Protein AF-M5C8V3-F1 (afdb_monomer)

Structure (mmCIF, N/CA/C/O backbone):
data_AF-M5C8V3-F1
#
_entry.id   AF-M5C8V3-F1
#
loop_
_atom_site.group_PDB
_atom_site.id
_atom_site.type_symbol
_atom_site.label_atom_id
_atom_site.label_alt_id
_atom_site.label_comp_id
_atom_site.label_asym_id
_atom_site.label_entity_id
_atom_site.label_seq_id
_atom_site.pdbx_PDB_ins_code
_atom_site.Cartn_x
_atom_site.Cartn_y
_atom_site.Cartn_z
_atom_site.occupancy
_atom_site.B_iso_or_equiv
_atom_site.auth_seq_id
_atom_site.auth_comp_id
_atom_site.auth_asym_id
_atom_site.auth_atom_id
_atom_site.pdbx_PDB_model_num
ATOM 1 N N . MET A 1 1 ? -20.498 -0.559 19.244 1.00 64.56 1 MET A N 1
ATOM 2 C CA . MET A 1 1 ? -19.052 -0.342 19.045 1.00 64.56 1 MET A CA 1
ATOM 3 C C . MET A 1 1 ? -18.558 -1.331 18.000 1.00 64.56 1 MET A C 1
ATOM 5 O O . MET A 1 1 ? -18.903 -2.510 18.091 1.00 64.56 1 MET A O 1
ATOM 9 N N . ILE A 1 2 ? -17.857 -0.837 16.982 1.00 79.69 2 ILE A N 1
ATOM 10 C CA . ILE A 1 2 ? -17.143 -1.652 15.993 1.00 79.69 2 ILE A CA 1
ATOM 11 C C . ILE A 1 2 ? -15.688 -1.698 16.461 1.00 79.69 2 ILE A C 1
ATOM 13 O O . ILE A 1 2 ? -15.155 -0.675 16.890 1.00 79.69 2 ILE A O 1
ATOM 17 N N . THR A 1 3 ? -15.079 -2.879 16.440 1.00 90.56 3 THR A N 1
ATOM 18 C CA . THR A 1 3 ? -13.662 -3.055 16.771 1.00 90.56 3 THR A CA 1
ATOM 19 C C . THR A 1 3 ? -12.935 -3.370 15.478 1.00 90.56 3 THR A C 1
ATOM 21 O O . THR A 1 3 ? -13.170 -4.424 14.887 1.00 90.56 3 THR A O 1
ATOM 24 N N . VAL A 1 4 ? -12.087 -2.437 15.052 1.00 93.94 4 VAL A N 1
ATOM 25 C CA . VAL A 1 4 ? -11.296 -2.549 13.827 1.00 93.94 4 VAL A CA 1
ATOM 26 C C . VAL A 1 4 ? -9.860 -2.908 14.181 1.00 93.94 4 VAL A C 1
ATOM 28 O O . VAL A 1 4 ? -9.302 -2.364 15.134 1.00 93.94 4 VAL A O 1
ATOM 31 N N . VAL A 1 5 ? -9.267 -3.820 13.415 1.00 96.62 5 VAL A N 1
ATOM 32 C CA . VAL A 1 5 ? -7.841 -4.160 13.493 1.00 96.62 5 VAL A CA 1
ATOM 33 C C . VAL A 1 5 ? -7.197 -3.903 12.138 1.00 96.62 5 VAL A C 1
ATOM 35 O O . VAL A 1 5 ? -7.765 -4.253 11.105 1.00 96.62 5 VAL A O 1
ATOM 38 N N . PHE A 1 6 ? -6.001 -3.320 12.154 1.00 97.44 6 PHE A N 1
ATOM 39 C CA . PHE A 1 6 ? -5.163 -3.133 10.974 1.00 97.44 6 PHE A CA 1
ATOM 40 C C . PHE A 1 6 ? -3.987 -4.100 11.022 1.00 97.44 6 PHE A C 1
ATOM 42 O O . PHE A 1 6 ? -3.346 -4.248 12.063 1.00 97.44 6 PHE A O 1
ATOM 49 N N . THR A 1 7 ? -3.682 -4.735 9.896 1.00 97.06 7 THR A N 1
ATOM 50 C CA . THR A 1 7 ? -2.498 -5.589 9.757 1.00 97.06 7 THR A CA 1
ATOM 51 C C . THR A 1 7 ? -1.756 -5.229 8.482 1.00 97.06 7 THR A C 1
ATOM 53 O O . THR A 1 7 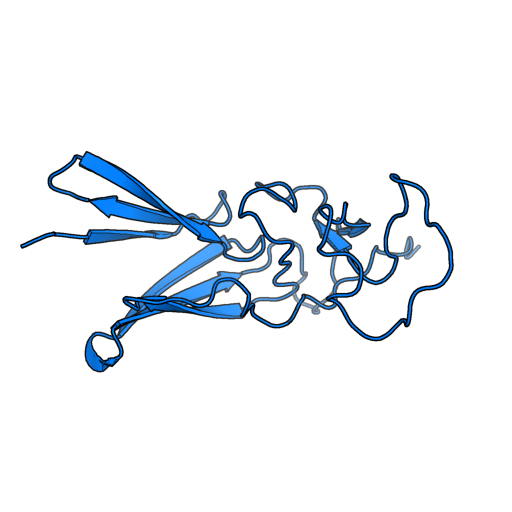? -2.344 -5.286 7.403 1.00 97.06 7 THR A O 1
ATOM 56 N N . GLY A 1 8 ? -0.477 -4.884 8.603 1.00 94.75 8 GLY A N 1
ATOM 57 C CA . GLY A 1 8 ? 0.418 -4.722 7.462 1.00 94.75 8 GLY A CA 1
ATOM 58 C C . GLY A 1 8 ? 0.987 -6.065 7.020 1.00 94.75 8 GLY A C 1
ATOM 59 O O . GLY A 1 8 ? 1.123 -6.984 7.831 1.00 94.75 8 GLY A O 1
ATOM 60 N N . THR A 1 9 ? 1.316 -6.182 5.739 1.00 89.25 9 THR A N 1
ATOM 61 C CA . THR A 1 9 ? 1.999 -7.360 5.201 1.00 89.25 9 THR A CA 1
ATOM 62 C C . THR A 1 9 ? 3.383 -6.990 4.697 1.00 89.25 9 THR A C 1
ATOM 64 O O . THR A 1 9 ? 3.520 -6.014 3.964 1.00 89.25 9 THR A O 1
ATOM 67 N N . HIS A 1 10 ? 4.379 -7.822 4.997 1.00 86.62 10 HIS A N 1
ATOM 68 C CA . HIS A 1 10 ? 5.711 -7.658 4.415 1.00 86.62 10 HIS A CA 1
ATOM 69 C C . HIS A 1 10 ? 5.737 -8.028 2.926 1.00 86.62 10 HIS A C 1
ATOM 71 O O . HIS A 1 10 ? 6.391 -7.354 2.160 1.00 86.62 10 HIS A O 1
ATOM 77 N N . LYS A 1 11 ? 4.997 -9.061 2.496 1.00 85.94 11 LYS A N 1
ATOM 78 C CA . LYS A 1 11 ? 5.076 -9.561 1.108 1.00 85.94 11 LYS A CA 1
ATOM 79 C C . LYS A 1 11 ? 3.919 -9.185 0.192 1.00 85.94 11 LYS A C 1
ATOM 81 O O . LYS A 1 11 ? 4.087 -9.205 -1.013 1.00 85.94 11 LYS A O 1
ATOM 86 N N . ALA A 1 12 ? 2.734 -8.949 0.747 1.00 90.25 12 ALA A N 1
ATOM 87 C CA . ALA A 1 12 ? 1.529 -8.772 -0.062 1.00 90.25 12 ALA A CA 1
ATOM 88 C C . ALA A 1 12 ? 1.253 -7.302 -0.415 1.00 90.25 12 ALA A C 1
ATOM 90 O O . ALA A 1 12 ? 0.178 -7.012 -0.913 1.00 90.25 12 ALA A O 1
ATOM 91 N N . GLU A 1 13 ? 2.190 -6.387 -0.124 1.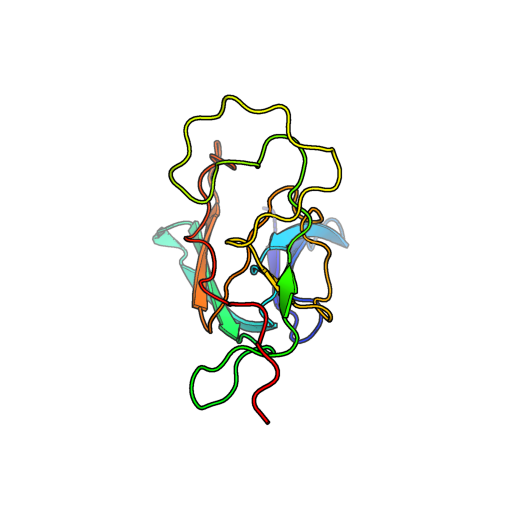00 94.81 13 GLU A N 1
ATOM 92 C CA . GLU A 1 13 ? 2.119 -4.972 -0.534 1.00 94.81 13 GLU A CA 1
ATOM 93 C C . GLU A 1 13 ? 0.767 -4.301 -0.221 1.00 94.81 13 GLU A C 1
ATOM 95 O O . GLU A 1 13 ? 0.171 -3.591 -1.034 1.00 94.81 13 GLU A O 1
ATOM 100 N N . GLN A 1 14 ? 0.228 -4.589 0.966 1.00 96.62 14 GLN A N 1
ATOM 101 C CA . GLN A 1 14 ? -1.089 -4.113 1.368 1.00 96.62 14 GLN A CA 1
ATOM 102 C C . GLN A 1 14 ? -1.225 -3.987 2.887 1.00 96.62 14 GLN A C 1
ATOM 104 O O . GLN A 1 14 ? -0.512 -4.617 3.680 1.00 96.62 14 GLN A O 1
ATOM 109 N N . ILE A 1 15 ? -2.233 -3.223 3.303 1.00 97.88 15 ILE A N 1
ATOM 110 C CA . ILE A 1 15 ? -2.760 -3.246 4.671 1.00 97.88 15 ILE A CA 1
ATOM 111 C C . ILE A 1 15 ? -4.155 -3.854 4.629 1.00 97.88 15 ILE A C 1
ATOM 113 O O . ILE A 1 15 ? -4.992 -3.448 3.828 1.00 97.88 15 ILE A O 1
ATOM 117 N N . LYS A 1 16 ? -4.432 -4.802 5.523 1.00 97.06 16 LYS A N 1
ATOM 118 C CA . LYS A 1 16 ? -5.773 -5.371 5.699 1.00 97.06 16 LYS A CA 1
ATOM 119 C C . LYS A 1 16 ? -6.479 -4.736 6.884 1.00 97.06 16 LYS A C 1
ATOM 121 O O . LYS A 1 16 ? -5.879 -4.541 7.944 1.00 97.06 16 LYS A O 1
ATOM 126 N N . VAL A 1 17 ? -7.760 -4.445 6.690 1.00 96.62 17 VAL A N 1
ATOM 127 C CA . VAL A 1 17 ? -8.659 -3.873 7.692 1.00 96.62 17 VAL A CA 1
ATOM 128 C C . VAL A 1 17 ? -9.695 -4.921 8.057 1.00 96.62 17 VAL A C 1
ATOM 130 O O . VAL A 1 17 ? -10.411 -5.424 7.193 1.00 96.62 17 VAL A O 1
ATOM 133 N N . TRP A 1 18 ? -9.795 -5.240 9.340 1.00 97.12 18 TRP A N 1
ATOM 134 C CA . TRP A 1 18 ? -10.632 -6.327 9.834 1.00 97.12 18 TRP A CA 1
ATOM 135 C C . TRP A 1 18 ? -11.722 -5.803 10.755 1.00 97.12 18 TRP A C 1
ATOM 137 O O . 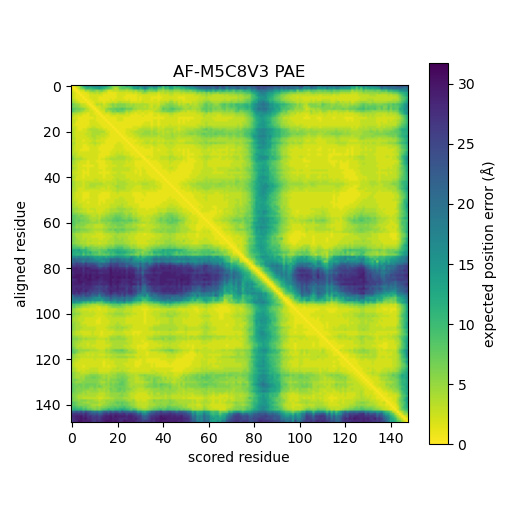TRP A 1 18 ? -11.427 -5.067 11.696 1.00 97.12 18 TRP A O 1
ATOM 147 N N . ASP A 1 19 ? -12.958 -6.255 10.549 1.00 95.75 19 ASP A N 1
ATOM 148 C CA . ASP A 1 19 ? -13.989 -6.182 11.584 1.00 95.75 19 ASP A CA 1
ATOM 149 C C . ASP A 1 19 ? -13.909 -7.454 12.434 1.00 95.75 19 ASP A C 1
ATOM 151 O O . ASP A 1 19 ? -14.207 -8.564 11.980 1.00 95.75 19 ASP A O 1
ATOM 155 N N . VAL A 1 20 ? -13.508 -7.289 13.696 1.00 94.50 20 VAL A N 1
ATOM 156 C CA . VAL A 1 20 ? -13.315 -8.401 14.638 1.00 94.50 20 VAL A CA 1
ATOM 157 C C . VAL A 1 20 ? -14.625 -9.136 14.932 1.00 94.50 20 VAL A C 1
ATOM 159 O O . VAL A 1 20 ? -14.627 -10.350 15.140 1.00 94.50 20 VAL A O 1
ATOM 162 N N . ARG A 1 21 ? -15.756 -8.423 14.947 1.00 93.56 21 ARG A N 1
ATOM 163 C CA . ARG A 1 21 ? -17.069 -9.010 15.239 1.00 93.56 21 ARG A CA 1
ATOM 164 C C . ARG A 1 21 ? -17.590 -9.787 14.041 1.00 93.56 21 ARG A C 1
ATOM 166 O O . ARG A 1 21 ? -18.108 -10.886 14.226 1.00 93.56 21 ARG A O 1
ATOM 173 N N . ALA A 1 22 ? -17.423 -9.236 12.840 1.00 93.88 22 ALA A N 1
ATOM 174 C CA . ALA A 1 22 ? -17.790 -9.912 11.598 1.00 93.88 22 ALA A CA 1
ATOM 175 C C . ALA A 1 22 ? -16.812 -11.038 11.222 1.00 93.88 22 ALA A C 1
ATOM 177 O O . ALA A 1 22 ? -17.169 -11.917 10.443 1.00 93.88 22 ALA A O 1
ATOM 178 N N . ARG A 1 23 ? -15.597 -11.034 11.794 1.00 94.38 23 ARG A N 1
ATOM 179 C CA . ARG A 1 23 ? -14.497 -11.962 11.473 1.00 94.38 23 ARG A CA 1
ATOM 180 C C . ARG A 1 23 ? -14.142 -11.939 9.986 1.00 94.38 23 ARG A C 1
ATOM 182 O O . ARG A 1 23 ? -13.854 -12.975 9.392 1.00 94.38 23 ARG A O 1
ATOM 189 N N . ALA A 1 24 ? -14.182 -10.750 9.396 1.00 95.81 24 ALA A N 1
ATOM 190 C CA . ALA A 1 24 ? -14.004 -10.553 7.967 1.00 95.81 24 ALA A CA 1
ATOM 191 C C . ALA A 1 24 ? -13.010 -9.422 7.693 1.00 95.81 24 ALA A C 1
ATOM 193 O O . ALA A 1 24 ? -12.964 -8.430 8.428 1.00 95.81 24 ALA A O 1
ATOM 194 N N . CYS A 1 25 ? -12.231 -9.584 6.621 1.00 95.69 25 CYS A N 1
ATOM 195 C CA . CYS A 1 25 ? -11.500 -8.479 6.015 1.00 95.69 25 CYS A CA 1
ATOM 196 C C . CYS A 1 25 ? -12.530 -7.597 5.311 1.00 95.69 25 CYS A C 1
ATOM 198 O O . CYS A 1 25 ? -13.263 -8.084 4.450 1.00 95.69 25 CYS A O 1
ATOM 200 N N . VAL A 1 26 ? -12.626 -6.338 5.723 1.00 95.12 26 VAL A N 1
ATOM 201 C CA . VAL A 1 26 ? -13.605 -5.385 5.189 1.00 95.12 26 VAL A CA 1
ATOM 202 C C . VAL A 1 26 ? -12.992 -4.466 4.141 1.00 95.12 26 VAL A C 1
ATOM 204 O O . VAL A 1 26 ? -13.695 -4.068 3.220 1.00 95.12 26 VAL A O 1
ATOM 207 N N . TYR A 1 27 ? -11.691 -4.172 4.250 1.00 94.00 27 TYR A N 1
ATOM 208 C CA . TYR A 1 27 ? -10.959 -3.366 3.276 1.00 94.00 27 TYR A CA 1
ATOM 209 C C . TYR A 1 27 ? -9.517 -3.836 3.120 1.00 94.00 27 TYR A C 1
ATOM 211 O O . TYR A 1 27 ? -8.899 -4.341 4.062 1.00 94.00 27 TYR A O 1
ATOM 219 N N . GLU A 1 28 ? -8.970 -3.568 1.942 1.00 95.44 28 GLU A N 1
ATOM 220 C CA . GLU A 1 28 ? -7.546 -3.645 1.645 1.00 95.44 28 GLU A CA 1
ATOM 221 C C . GLU A 1 28 ? -7.083 -2.251 1.213 1.00 95.44 28 GLU A C 1
ATOM 223 O O . GLU A 1 28 ? -7.743 -1.605 0.400 1.00 95.44 28 GLU A O 1
ATOM 228 N N . LEU A 1 29 ? -5.993 -1.760 1.801 1.00 95.31 29 LEU A N 1
ATOM 229 C CA . LEU A 1 29 ? -5.451 -0.432 1.523 1.00 95.31 29 LEU A CA 1
ATOM 230 C C . LEU A 1 29 ? -4.149 -0.567 0.734 1.00 95.31 29 LEU A C 1
ATOM 232 O O . LEU A 1 29 ? -3.269 -1.339 1.129 1.00 95.31 29 LEU A O 1
ATOM 236 N N . ALA A 1 30 ? -4.048 0.206 -0.347 1.00 95.00 30 ALA A N 1
ATOM 237 C CA . ALA A 1 30 ? -2.905 0.220 -1.249 1.00 95.00 30 ALA A CA 1
ATOM 238 C C . ALA A 1 30 ? -1.688 0.884 -0.604 1.00 95.00 30 ALA A C 1
ATOM 240 O O . ALA A 1 30 ? -1.797 1.999 -0.097 1.00 95.00 30 ALA A O 1
ATOM 241 N N . THR A 1 31 ? -0.523 0.252 -0.712 1.00 96.12 31 THR A N 1
ATOM 242 C CA . THR A 1 31 ? 0.770 0.826 -0.299 1.00 96.12 31 THR A CA 1
ATOM 243 C C . THR A 1 31 ? 1.629 1.222 -1.495 1.00 96.12 31 THR A C 1
ATOM 245 O O . THR A 1 31 ? 2.815 1.488 -1.331 1.00 96.12 31 THR A O 1
ATOM 248 N N . GLY A 1 32 ? 1.033 1.234 -2.692 1.00 92.88 32 GLY A N 1
ATOM 249 C CA . GLY A 1 32 ? 1.705 1.497 -3.958 1.00 92.88 32 GLY A CA 1
ATOM 250 C C . GLY A 1 32 ? 2.912 0.594 -4.144 1.00 92.88 32 GLY A C 1
ATOM 251 O O . GLY A 1 32 ? 4.015 1.104 -4.111 1.00 92.88 32 GLY A O 1
ATOM 252 N N . ASN A 1 33 ? 2.686 -0.723 -4.205 1.00 94.31 33 ASN A N 1
ATOM 253 C CA . ASN A 1 33 ? 3.679 -1.804 -4.336 1.00 94.31 33 ASN A CA 1
ATOM 254 C C . ASN A 1 33 ? 4.776 -1.914 -3.252 1.00 94.31 33 ASN A C 1
ATOM 256 O O . ASN A 1 33 ? 5.630 -2.791 -3.336 1.00 94.31 33 ASN A O 1
ATOM 260 N N . ASN A 1 34 ? 4.719 -1.121 -2.177 1.00 96.00 34 ASN A N 1
ATOM 261 C CA . ASN A 1 34 ? 5.668 -1.265 -1.073 1.00 96.00 34 ASN A CA 1
ATOM 262 C C . ASN A 1 34 ? 5.227 -2.287 -0.018 1.00 96.00 34 ASN A C 1
ATOM 264 O O . ASN A 1 34 ? 4.053 -2.384 0.353 1.00 96.00 34 ASN A O 1
ATOM 268 N N . SER A 1 35 ? 6.207 -2.945 0.595 1.00 96.31 35 SER A N 1
ATOM 269 C CA . SER A 1 35 ? 6.028 -3.740 1.813 1.00 96.31 35 SER A CA 1
ATOM 270 C C . SER A 1 35 ? 5.680 -2.855 3.020 1.00 96.31 35 SER A C 1
ATOM 272 O O . SER A 1 35 ? 6.134 -1.715 3.125 1.00 96.31 35 SER A O 1
ATOM 274 N N . VAL A 1 36 ? 4.884 -3.359 3.971 1.00 97.62 36 VAL A N 1
ATOM 275 C CA . VAL A 1 36 ? 4.552 -2.620 5.205 1.00 97.62 36 VAL A CA 1
ATOM 276 C C . VAL A 1 36 ? 5.480 -3.040 6.336 1.00 97.62 36 VAL A C 1
ATOM 278 O O . VAL A 1 36 ? 5.467 -4.196 6.753 1.00 97.62 36 VAL A O 1
ATOM 281 N N . GLN A 1 37 ? 6.219 -2.079 6.886 1.00 96.75 37 GLN A N 1
ATOM 282 C CA . GLN A 1 37 ? 7.193 -2.311 7.954 1.00 96.75 37 GLN A CA 1
ATOM 283 C C . GLN A 1 37 ? 6.634 -1.980 9.340 1.00 96.75 37 GL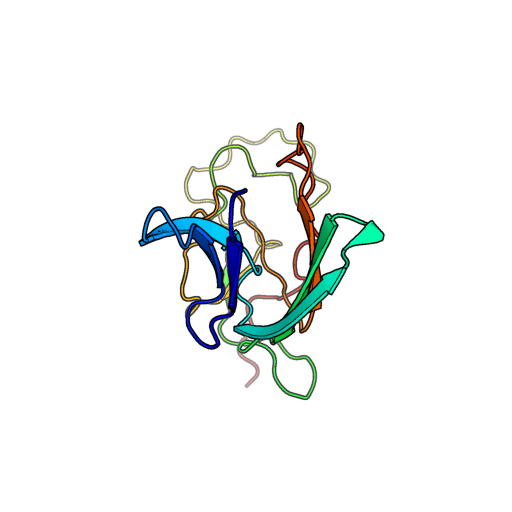N A C 1
ATOM 285 O O . GLN A 1 37 ? 6.927 -2.663 10.320 1.00 96.75 37 GLN A O 1
ATOM 290 N N . SER A 1 38 ? 5.812 -0.933 9.444 1.00 97.19 38 SER A N 1
ATOM 291 C CA . SER A 1 38 ? 5.204 -0.524 10.713 1.00 97.19 38 SER A CA 1
ATOM 292 C C . SER A 1 38 ? 3.925 0.277 10.501 1.00 97.19 38 SER A C 1
ATOM 294 O O . SER A 1 38 ? 3.734 0.897 9.455 1.00 97.19 38 SER A O 1
ATOM 296 N N . LEU A 1 39 ? 3.060 0.276 11.516 1.00 98.12 39 LEU A N 1
ATOM 297 C CA . LEU A 1 39 ? 1.780 0.973 11.539 1.00 98.12 39 LEU A CA 1
ATOM 298 C C . LEU A 1 39 ? 1.643 1.798 12.821 1.00 98.12 39 LEU A C 1
ATOM 300 O O . LEU A 1 39 ? 1.941 1.311 13.912 1.00 98.12 39 LEU A O 1
ATOM 304 N N . ALA A 1 40 ? 1.128 3.020 12.700 1.00 98.00 40 ALA A N 1
ATOM 305 C CA . ALA A 1 40 ? 0.826 3.888 13.834 1.00 98.00 40 ALA A CA 1
ATOM 306 C C . ALA A 1 40 ? -0.547 4.548 13.668 1.00 98.00 40 ALA A C 1
ATOM 308 O O . ALA A 1 40 ? -0.841 5.147 12.633 1.00 98.00 40 ALA A O 1
ATOM 309 N N . TRP A 1 41 ? -1.388 4.441 14.698 1.00 97.50 41 TRP A N 1
ATOM 310 C CA . TRP A 1 41 ? -2.703 5.079 14.729 1.00 97.50 41 TRP A CA 1
ATOM 311 C C . TRP A 1 41 ? -2.633 6.461 15.378 1.00 97.50 41 TRP A C 1
ATOM 313 O O . TRP A 1 41 ? -2.192 6.601 16.518 1.00 97.50 41 TRP A O 1
ATOM 323 N N . ASP A 1 42 ? -3.128 7.464 14.665 1.00 97.25 42 ASP A N 1
ATOM 324 C CA . ASP A 1 42 ? -3.304 8.834 15.130 1.00 97.25 42 ASP A CA 1
ATOM 325 C C . ASP A 1 42 ? -4.791 9.076 15.417 1.00 97.25 42 ASP A C 1
ATOM 327 O O . ASP A 1 42 ? -5.584 9.392 14.525 1.00 97.25 42 ASP A O 1
ATOM 331 N N . ALA A 1 43 ? -5.178 8.876 16.680 1.00 94.50 43 ALA A N 1
ATOM 332 C CA . ALA A 1 43 ? -6.572 8.969 17.107 1.00 94.50 43 ALA A CA 1
ATOM 333 C C . ALA A 1 43 ? -7.186 10.374 16.939 1.00 94.50 43 ALA A C 1
ATOM 335 O O . ALA A 1 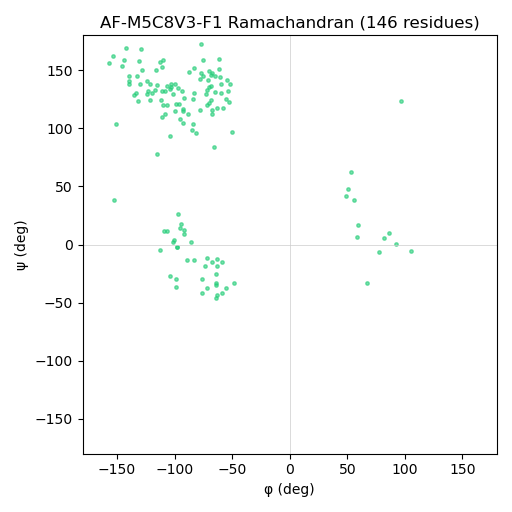43 ? -8.310 10.440 16.440 1.00 94.50 43 ALA A O 1
ATOM 336 N N . PRO A 1 44 ? -6.501 11.486 17.290 1.00 95.69 44 PRO A N 1
ATOM 337 C CA . PRO A 1 44 ? -7.028 12.835 17.071 1.00 95.69 44 PRO A CA 1
ATOM 338 C C . PRO A 1 44 ? -7.422 13.142 15.624 1.00 95.69 44 PRO A C 1
ATOM 340 O O . PRO A 1 44 ? -8.427 13.814 15.406 1.00 95.69 44 PRO A O 1
ATOM 343 N N . ASN A 1 45 ? -6.659 12.649 14.643 1.00 94.75 45 ASN A N 1
ATOM 344 C CA . ASN A 1 45 ? -6.913 12.925 13.225 1.00 94.75 45 ASN A CA 1
ATOM 345 C C . ASN A 1 45 ? -7.618 11.778 12.492 1.00 94.75 45 ASN A C 1
ATOM 347 O O . ASN A 1 45 ? -7.829 11.874 11.282 1.00 94.75 45 ASN A O 1
ATOM 351 N N . ASN A 1 46 ? -7.967 10.697 13.197 1.00 94.44 46 ASN A N 1
ATOM 352 C CA . ASN A 1 46 ? -8.562 9.492 12.619 1.00 94.44 46 ASN A CA 1
ATOM 353 C C . ASN A 1 46 ? -7.753 8.974 11.413 1.00 94.44 46 ASN A C 1
ATOM 355 O O . ASN A 1 46 ? -8.291 8.736 10.327 1.00 94.44 46 ASN A O 1
ATOM 359 N N . CYS A 1 47 ? -6.433 8.887 11.593 1.00 96.25 47 CYS A N 1
ATOM 360 C CA . CYS A 1 47 ? -5.487 8.556 10.535 1.00 96.25 47 CYS A CA 1
ATOM 361 C C . CYS A 1 47 ? -4.629 7.347 10.908 1.00 96.25 47 CYS A C 1
ATOM 363 O O . CYS A 1 47 ? -4.151 7.225 12.035 1.00 96.25 47 CYS A O 1
ATOM 365 N N . LEU A 1 48 ? -4.371 6.487 9.927 1.00 97.69 48 LEU A N 1
ATOM 366 C CA . LEU A 1 48 ? -3.358 5.442 10.017 1.00 97.69 48 LEU A CA 1
ATOM 367 C C . LEU A 1 48 ? -2.120 5.896 9.246 1.00 97.69 48 LEU A C 1
ATOM 369 O O . LEU A 1 48 ? -2.226 6.278 8.084 1.00 97.69 48 LEU A O 1
ATOM 373 N N . TYR A 1 49 ? -0.954 5.825 9.874 1.00 97.88 49 TYR A N 1
ATOM 374 C CA . TYR A 1 49 ? 0.329 5.992 9.205 1.00 97.88 49 TYR A CA 1
ATOM 375 C C . TYR A 1 49 ? 0.973 4.628 9.000 1.00 97.88 49 TYR A C 1
ATOM 377 O O . TYR A 1 49 ? 0.993 3.808 9.920 1.00 97.88 49 TYR A O 1
ATOM 385 N N . ALA A 1 50 ? 1.517 4.403 7.811 1.00 98.12 50 ALA A N 1
ATOM 386 C CA . ALA A 1 50 ? 2.282 3.214 7.480 1.00 98.12 50 ALA A CA 1
ATOM 387 C C . ALA A 1 50 ? 3.685 3.606 7.038 1.00 98.12 50 ALA A C 1
ATOM 389 O O . ALA A 1 50 ? 3.829 4.391 6.105 1.00 98.12 50 ALA A O 1
ATOM 390 N N . ALA A 1 51 ? 4.701 3.050 7.692 1.00 97.69 51 ALA A N 1
ATOM 391 C CA . ALA A 1 51 ? 6.061 3.064 7.173 1.00 97.69 51 ALA A CA 1
ATOM 392 C C . ALA A 1 51 ? 6.204 1.896 6.196 1.00 97.69 51 ALA A C 1
ATOM 394 O O . ALA A 1 51 ? 5.895 0.753 6.555 1.00 97.69 51 ALA A O 1
ATOM 395 N N . THR A 1 52 ? 6.634 2.192 4.976 1.00 97.38 52 THR A N 1
ATOM 396 C CA . THR A 1 52 ? 6.691 1.227 3.879 1.00 97.38 52 THR A CA 1
ATOM 397 C C . THR A 1 52 ? 8.068 1.212 3.231 1.00 97.38 52 THR A C 1
ATOM 399 O O . THR A 1 52 ? 8.764 2.230 3.247 1.00 97.38 52 THR A O 1
ATOM 402 N N . GLU A 1 53 ? 8.459 0.061 2.695 1.00 95.88 53 GLU A N 1
ATOM 403 C CA . GLU A 1 53 ? 9.756 -0.150 2.051 1.00 95.88 53 GLU A CA 1
ATOM 404 C C . GLU A 1 53 ? 9.567 -0.649 0.615 1.00 95.88 53 GLU A C 1
ATOM 406 O O . GLU A 1 53 ? 8.790 -1.581 0.375 1.00 95.88 53 GLU A O 1
ATOM 411 N N . CYS A 1 54 ? 10.283 -0.016 -0.315 1.00 94.88 54 CYS A N 1
ATOM 412 C CA . CYS A 1 54 ? 10.325 -0.389 -1.723 1.00 94.88 54 CYS A CA 1
ATOM 413 C C . CYS A 1 54 ? 11.365 -1.497 -1.910 1.00 94.88 54 CYS A C 1
ATOM 415 O O . CYS A 1 54 ? 12.567 -1.238 -1.917 1.00 94.88 54 CYS A O 1
ATOM 417 N N . GLU A 1 55 ? 10.910 -2.742 -2.080 1.00 93.19 55 GLU A N 1
ATOM 418 C CA . GLU A 1 55 ? 11.810 -3.882 -2.329 1.00 93.19 55 GLU A CA 1
ATOM 419 C C . GLU A 1 55 ? 12.512 -3.787 -3.697 1.00 93.19 55 GLU A C 1
ATOM 421 O O . GLU A 1 55 ? 13.511 -4.461 -3.937 1.00 93.19 55 GLU A O 1
ATOM 426 N N . HIS A 1 56 ? 12.012 -2.921 -4.582 1.00 92.19 56 HIS A N 1
ATOM 427 C CA . HIS A 1 56 ? 12.514 -2.693 -5.937 1.00 92.19 56 HIS A CA 1
ATOM 428 C C . HIS A 1 56 ? 13.487 -1.513 -6.032 1.00 92.19 56 HIS A C 1
ATOM 430 O O . HIS A 1 56 ? 13.804 -1.054 -7.130 1.00 92.19 56 HIS A O 1
ATOM 436 N N . MET A 1 57 ? 13.989 -1.032 -4.893 1.00 92.62 57 MET A N 1
ATOM 437 C CA . MET A 1 57 ? 15.005 0.008 -4.812 1.00 92.62 57 MET A CA 1
ATOM 438 C C . MET A 1 57 ? 16.209 -0.498 -4.014 1.00 92.62 57 MET A C 1
ATOM 440 O O . MET A 1 57 ? 16.072 -1.038 -2.917 1.00 92.62 57 MET A O 1
ATOM 444 N N . ASP A 1 58 ? 17.409 -0.349 -4.571 1.00 89.81 58 ASP A N 1
ATOM 445 C CA . ASP A 1 58 ? 18.630 -0.721 -3.868 1.00 89.81 58 ASP A CA 1
ATOM 446 C C . ASP A 1 58 ? 19.021 0.322 -2.800 1.00 89.81 58 ASP A C 1
ATOM 448 O O . ASP A 1 58 ? 18.473 1.419 -2.692 1.00 89.81 58 ASP A O 1
ATOM 452 N N . ARG A 1 59 ? 20.040 0.000 -1.998 1.00 88.44 59 ARG A N 1
ATOM 453 C CA . ARG A 1 59 ? 20.560 0.900 -0.951 1.00 88.44 59 ARG A CA 1
ATOM 454 C C . ARG A 1 59 ? 21.168 2.214 -1.471 1.00 88.44 59 ARG A C 1
ATOM 456 O O . ARG A 1 59 ? 21.528 3.061 -0.657 1.00 88.44 59 ARG A O 1
ATOM 463 N N . LEU A 1 60 ? 21.408 2.328 -2.777 1.00 90.12 60 LEU A N 1
ATOM 464 C CA . LEU A 1 60 ? 21.938 3.520 -3.439 1.00 90.12 60 LEU A CA 1
ATOM 465 C C . LEU A 1 60 ? 20.817 4.368 -4.061 1.00 90.12 60 LEU A C 1
ATOM 467 O O . LEU A 1 60 ? 21.113 5.438 -4.586 1.00 90.12 60 LEU A O 1
ATOM 471 N N . GLY A 1 61 ? 19.560 3.922 -3.964 1.00 88.50 61 GLY A N 1
ATOM 472 C CA . GLY A 1 61 ? 18.397 4.589 -4.541 1.00 88.50 61 GLY A CA 1
ATOM 473 C C . GLY A 1 61 ? 18.122 4.207 -5.995 1.00 88.50 61 GLY A C 1
ATOM 474 O O . GLY A 1 61 ? 17.289 4.847 -6.627 1.00 88.50 61 GLY A O 1
ATOM 475 N N . ASN A 1 62 ? 18.803 3.195 -6.547 1.00 90.25 62 ASN A N 1
ATOM 476 C CA . ASN A 1 62 ? 18.541 2.751 -7.914 1.00 90.25 62 ASN A CA 1
ATOM 477 C C . ASN A 1 62 ? 17.352 1.790 -7.946 1.00 90.25 62 ASN A C 1
ATOM 479 O O . ASN A 1 62 ? 17.320 0.788 -7.219 1.00 90.25 62 ASN A O 1
ATOM 483 N N . HIS A 1 63 ? 16.406 2.061 -8.839 1.00 91.81 63 HIS A N 1
ATOM 484 C CA . HIS A 1 63 ? 15.296 1.162 -9.133 1.00 91.81 63 HIS A CA 1
ATOM 485 C C . HIS A 1 63 ? 15.750 -0.022 -9.980 1.00 91.81 63 HIS A C 1
ATOM 487 O O . HIS A 1 63 ? 16.619 0.101 -10.842 1.00 91.81 63 HIS A O 1
ATOM 493 N N . HIS A 1 64 ? 15.151 -1.182 -9.743 1.00 92.19 64 HIS A N 1
ATOM 494 C CA . HIS A 1 64 ? 15.431 -2.400 -10.495 1.00 92.19 64 HIS A CA 1
ATOM 495 C C . HIS A 1 64 ? 14.163 -3.231 -10.681 1.00 92.19 64 HIS A C 1
ATOM 497 O O . HIS A 1 64 ? 13.188 -3.077 -9.951 1.00 92.19 64 HIS A O 1
ATOM 503 N N . ASP A 1 65 ? 14.172 -4.113 -11.681 1.00 92.31 65 ASP A N 1
ATOM 504 C CA . ASP A 1 65 ? 13.035 -4.965 -12.052 1.00 92.31 65 ASP A CA 1
ATOM 505 C C . ASP A 1 65 ? 11.747 -4.203 -12.446 1.00 92.31 65 ASP A C 1
ATOM 507 O O . ASP A 1 65 ? 10.675 -4.807 -12.520 1.00 92.31 65 ASP A O 1
ATOM 511 N N . TYR A 1 66 ? 11.822 -2.905 -12.752 1.00 93.25 66 TYR A N 1
ATOM 512 C CA . TYR A 1 66 ? 10.700 -2.144 -13.311 1.00 93.25 66 TYR A CA 1
ATOM 513 C C . TYR A 1 66 ? 10.499 -2.436 -14.799 1.00 93.25 66 TYR A C 1
ATOM 515 O O . TYR A 1 66 ? 11.444 -2.687 -15.544 1.00 93.25 66 TYR A O 1
ATOM 523 N N . ARG A 1 67 ? 9.239 -2.379 -15.221 1.00 93.31 67 ARG A N 1
ATOM 524 C CA . ARG A 1 67 ? 8.777 -2.411 -16.613 1.00 93.31 67 ARG A CA 1
ATOM 525 C C . ARG A 1 67 ? 7.824 -1.242 -16.841 1.00 93.31 67 ARG A C 1
ATOM 527 O O . ARG A 1 67 ? 7.347 -0.657 -15.869 1.00 93.31 67 ARG A O 1
ATOM 534 N N . TYR A 1 68 ? 7.485 -0.950 -18.091 1.00 91.31 68 TYR A N 1
ATOM 535 C CA . TYR A 1 68 ? 6.419 0.007 -18.368 1.00 91.31 68 TYR A CA 1
ATOM 536 C C . TYR A 1 68 ? 5.094 -0.467 -17.754 1.00 91.31 68 TYR A C 1
ATOM 538 O O . TYR A 1 68 ? 4.777 -1.669 -17.732 1.00 91.31 68 TYR A O 1
ATOM 546 N N . ALA A 1 69 ? 4.363 0.477 -17.166 1.00 90.19 69 ALA A N 1
ATOM 547 C CA . ALA A 1 69 ? 3.096 0.220 -16.504 1.00 90.19 69 ALA A CA 1
ATOM 548 C C . ALA A 1 69 ? 1.975 0.065 -17.532 1.00 90.19 69 ALA A C 1
ATOM 550 O O . ALA A 1 69 ? 1.884 0.803 -18.511 1.00 90.19 69 ALA A O 1
ATOM 551 N N . LYS A 1 70 ? 1.052 -0.859 -17.266 1.00 90.12 70 LYS A N 1
ATOM 552 C CA . LYS A 1 70 ? -0.189 -0.959 -18.039 1.00 90.12 70 LYS A CA 1
ATOM 553 C C . LYS A 1 70 ? -1.212 0.002 -17.458 1.00 90.12 70 LYS A C 1
ATOM 555 O O . LYS A 1 70 ? -1.845 -0.312 -16.449 1.00 90.12 70 LYS A O 1
ATOM 560 N N . ILE A 1 71 ? -1.363 1.175 -18.073 1.00 85.56 71 ILE A N 1
ATOM 561 C CA . ILE A 1 71 ? -2.244 2.216 -17.536 1.00 85.56 71 ILE A CA 1
ATOM 562 C C . ILE A 1 71 ? -3.720 1.790 -17.636 1.00 85.56 71 ILE A C 1
ATOM 564 O O . ILE A 1 71 ? -4.209 1.525 -18.738 1.00 85.56 71 ILE A O 1
ATOM 568 N N . PRO A 1 72 ? -4.474 1.775 -16.518 1.00 82.62 72 PRO A N 1
ATOM 569 C CA . PRO A 1 72 ? -5.908 1.510 -16.544 1.00 82.62 72 PRO A CA 1
ATOM 570 C C . PRO A 1 72 ? -6.680 2.546 -17.375 1.00 82.62 72 PRO A C 1
ATOM 572 O O . PRO A 1 72 ? -6.390 3.746 -17.345 1.00 82.62 72 PRO A O 1
ATOM 575 N N . LYS A 1 73 ? -7.730 2.097 -18.077 1.00 79.12 73 LYS A N 1
ATOM 576 C CA . LYS A 1 73 ? -8.587 2.972 -18.896 1.00 79.12 73 LYS A CA 1
ATOM 577 C C . LYS A 1 73 ? -9.122 4.155 -18.074 1.00 79.12 73 LYS A C 1
ATOM 579 O O . LYS A 1 73 ? -9.639 3.969 -16.974 1.00 79.12 73 LYS A O 1
ATOM 584 N N . GLY A 1 74 ? -9.013 5.366 -18.622 1.00 77.31 74 GLY A N 1
ATOM 585 C CA . GLY A 1 74 ? -9.450 6.607 -17.966 1.00 77.31 74 GLY A CA 1
ATOM 586 C C . GLY A 1 74 ? -8.458 7.203 -16.960 1.00 77.31 74 GLY A C 1
ATOM 587 O O . GLY A 1 74 ? -8.801 8.175 -16.293 1.00 77.31 74 GLY A O 1
ATOM 588 N N . GLN A 1 75 ? -7.250 6.638 -16.836 1.00 77.94 75 GLN A N 1
ATOM 589 C CA . GLN A 1 75 ? -6.168 7.195 -16.006 1.00 77.94 75 GLN A CA 1
ATOM 590 C C . GLN A 1 75 ? -4.967 7.695 -16.820 1.00 77.94 75 GLN A C 1
ATOM 592 O O . GLN A 1 75 ? -4.064 8.302 -16.245 1.00 77.94 75 GLN A O 1
ATOM 597 N N . ARG A 1 76 ? -4.976 7.487 -18.146 1.00 65.38 76 ARG A N 1
ATOM 598 C CA . ARG A 1 76 ? -4.003 8.071 -19.083 1.00 65.38 76 ARG A CA 1
ATOM 599 C C . ARG A 1 76 ? -4.075 9.608 -18.988 1.00 65.38 76 ARG A C 1
ATOM 601 O O . ARG A 1 76 ? -5.175 10.159 -18.966 1.00 65.38 76 ARG A O 1
ATOM 608 N N . GLY A 1 77 ? -2.927 10.278 -18.840 1.00 59.41 77 GLY A N 1
ATOM 609 C CA . GLY A 1 77 ? -2.819 11.741 -18.683 1.00 59.41 77 GLY A CA 1
ATOM 610 C C . GLY A 1 77 ? -2.815 12.272 -17.240 1.00 59.41 77 GLY A C 1
ATOM 611 O O . GLY A 1 77 ? -2.723 13.479 -17.021 1.00 59.41 77 GLY A O 1
ATOM 612 N N . ARG A 1 78 ? -2.902 11.400 -16.225 1.00 59.53 78 ARG A N 1
ATOM 613 C CA . ARG A 1 78 ? -2.890 11.819 -14.810 1.00 59.53 78 ARG A CA 1
ATOM 614 C C . ARG A 1 78 ? -1.482 12.041 -14.236 1.00 59.53 78 ARG A C 1
ATOM 616 O O . ARG A 1 78 ? -1.368 12.658 -13.181 1.00 59.53 78 ARG A O 1
ATOM 623 N N . THR A 1 79 ? -0.444 11.583 -14.934 1.00 54.44 79 THR A N 1
ATOM 624 C CA . THR A 1 79 ? 0.971 11.643 -14.512 1.00 54.44 79 THR A CA 1
ATOM 625 C C . THR A 1 79 ? 1.717 12.883 -15.051 1.00 54.44 79 THR A C 1
ATOM 627 O O . THR A 1 79 ? 2.928 12.965 -14.950 1.00 54.44 79 THR A O 1
ATOM 630 N N . GLU A 1 80 ? 0.965 13.901 -15.491 1.00 47.00 80 GLU A N 1
ATOM 631 C CA . GLU A 1 80 ? 1.374 15.224 -16.012 1.00 47.00 80 GLU A CA 1
ATOM 632 C C . GLU A 1 80 ? 1.468 15.366 -17.545 1.00 47.00 80 GLU A C 1
ATOM 634 O O . GLU A 1 80 ? 2.257 14.725 -18.223 1.00 47.00 80 GLU A O 1
ATOM 639 N N . GLY A 1 81 ? 0.721 16.347 -18.072 1.00 45.03 81 GLY A N 1
ATOM 640 C CA . GLY A 1 81 ? 1.321 17.360 -18.949 1.00 45.03 81 GLY A CA 1
ATOM 641 C C . GLY A 1 81 ? 1.073 17.316 -20.457 1.00 45.03 81 GLY A C 1
ATOM 642 O O . GLY A 1 81 ? 1.477 18.272 -21.117 1.00 45.03 81 GLY A O 1
ATOM 643 N N . LEU A 1 82 ? 0.412 16.306 -21.022 1.00 40.94 82 LEU A N 1
ATOM 644 C CA . LEU A 1 82 ? 0.183 16.253 -22.472 1.00 40.94 82 LEU A CA 1
ATOM 645 C C . LEU A 1 82 ? -1.300 16.443 -22.805 1.00 40.94 82 LEU A C 1
ATOM 647 O O . LEU A 1 82 ? -2.141 15.597 -22.508 1.00 40.94 82 LEU A O 1
ATOM 651 N N . GLU A 1 83 ? -1.605 17.604 -23.392 1.00 39.22 83 GLU A N 1
ATOM 652 C CA . GLU A 1 83 ? -2.831 17.824 -24.156 1.00 39.22 83 GLU A CA 1
ATOM 653 C C . GLU A 1 83 ? -2.871 16.790 -25.288 1.00 39.22 83 GLU A C 1
ATOM 655 O O . GLU A 1 83 ? -1.976 16.730 -26.130 1.00 39.22 83 GLU A O 1
ATOM 660 N N . ASP A 1 84 ? -3.888 15.939 -25.225 1.00 42.91 84 ASP A N 1
ATOM 661 C CA . ASP A 1 84 ? -4.174 14.857 -26.155 1.00 42.91 84 ASP A CA 1
ATOM 662 C C . ASP A 1 84 ? -4.690 15.417 -27.486 1.00 42.91 84 ASP A C 1
ATOM 664 O O . ASP A 1 84 ? -5.633 16.213 -27.487 1.00 42.91 84 ASP A O 1
ATOM 668 N N . ASP A 1 85 ? -4.105 14.982 -28.601 1.00 42.22 85 ASP A N 1
ATOM 669 C CA . ASP A 1 85 ? -4.851 14.901 -29.861 1.00 42.22 85 ASP A CA 1
ATOM 670 C C . ASP A 1 85 ? -4.297 13.822 -30.800 1.00 42.22 85 ASP A C 1
ATOM 672 O O . ASP A 1 85 ? -4.261 14.030 -32.011 1.00 42.22 85 ASP A O 1
ATOM 676 N N . GLU A 1 86 ? -3.861 12.665 -30.282 1.00 43.91 86 GLU A N 1
ATOM 677 C CA . GLU A 1 86 ? -3.644 11.503 -31.155 1.00 43.91 86 GLU A CA 1
ATOM 678 C C . GLU A 1 86 ? -4.256 10.239 -30.544 1.00 43.91 86 GLU A C 1
ATOM 680 O O . GLU A 1 86 ? -4.111 9.934 -29.369 1.00 43.91 86 GLU A O 1
ATOM 685 N N . GLU A 1 87 ? -5.026 9.525 -31.360 1.00 45.69 87 GLU A N 1
ATOM 686 C CA . GLU A 1 87 ? -5.745 8.299 -31.026 1.00 45.69 87 GLU A CA 1
ATOM 687 C C . GLU A 1 87 ? -4.731 7.176 -30.725 1.00 45.69 87 GLU A C 1
ATOM 689 O O . GLU A 1 87 ? -4.347 6.419 -31.610 1.00 45.69 87 GLU A O 1
ATOM 694 N N . TYR A 1 88 ? -4.242 7.122 -29.482 1.00 47.47 88 TYR A N 1
ATOM 695 C CA . TYR A 1 88 ? -3.268 6.127 -29.022 1.00 47.47 88 TYR A CA 1
ATOM 696 C C . TYR A 1 88 ? -3.895 4.729 -28.930 1.00 47.47 88 TYR A C 1
ATOM 698 O O . TYR A 1 88 ? -4.993 4.550 -28.387 1.00 47.47 88 TYR A O 1
ATOM 706 N N . ASP A 1 89 ? -3.169 3.727 -29.423 1.00 52.06 89 ASP A N 1
ATOM 707 C CA . ASP A 1 89 ? -3.585 2.330 -29.452 1.00 52.06 89 ASP A CA 1
ATOM 708 C C . ASP A 1 89 ? -3.816 1.796 -28.016 1.00 52.06 89 ASP A C 1
ATOM 710 O O . ASP A 1 89 ? -3.223 2.239 -27.019 1.00 52.06 89 ASP A O 1
ATOM 714 N N . GLU A 1 90 ? -4.719 0.816 -27.870 1.00 48.81 90 GLU A N 1
ATOM 715 C CA . GLU A 1 90 ? -5.079 0.219 -26.567 1.00 48.81 90 GLU A CA 1
ATOM 716 C C . GLU A 1 90 ? -3.882 -0.417 -25.826 1.00 48.81 90 GLU A C 1
ATOM 718 O O . GLU A 1 90 ? -3.968 -0.626 -24.615 1.00 48.81 90 GLU A O 1
ATOM 723 N N . ASP A 1 91 ? -2.765 -0.645 -26.522 1.00 52.78 91 ASP A N 1
ATOM 724 C CA . ASP A 1 91 ? -1.524 -1.226 -26.002 1.00 52.78 91 ASP A CA 1
ATOM 725 C C . ASP A 1 91 ? -0.421 -0.192 -25.698 1.00 52.78 91 ASP A C 1
ATOM 727 O O . ASP A 1 91 ? 0.668 -0.590 -25.290 1.00 52.78 91 ASP A O 1
ATOM 731 N N . ASP A 1 92 ? -0.677 1.116 -25.847 1.00 53.91 92 ASP A N 1
ATOM 732 C CA . ASP A 1 92 ? 0.372 2.120 -25.628 1.00 53.91 92 ASP A CA 1
ATOM 733 C C . ASP A 1 92 ? 0.806 2.201 -24.153 1.00 53.91 92 ASP A C 1
ATOM 735 O O . ASP A 1 92 ? 0.042 2.572 -23.247 1.00 53.91 92 ASP A O 1
ATOM 739 N N . GLU A 1 93 ? 2.053 1.782 -23.941 1.00 61.31 93 GLU A N 1
ATOM 740 C CA . GLU A 1 93 ? 2.860 1.935 -22.737 1.00 61.31 93 GLU A CA 1
ATOM 741 C C . GLU A 1 93 ? 3.235 3.416 -22.597 1.00 61.31 93 GLU A C 1
ATOM 743 O O . GLU A 1 93 ? 3.849 3.992 -23.492 1.00 61.31 93 GLU A O 1
ATOM 748 N N . ASP A 1 94 ? 2.862 4.048 -21.485 1.00 65.75 94 ASP A N 1
ATOM 749 C CA . ASP A 1 94 ? 3.314 5.409 -21.192 1.00 65.75 94 ASP A CA 1
ATOM 750 C C . ASP A 1 94 ? 4.758 5.329 -20.676 1.00 65.75 94 ASP A C 1
ATOM 752 O O . ASP A 1 94 ? 4.986 4.717 -19.621 1.00 65.75 94 ASP A O 1
ATOM 756 N N . PRO A 1 95 ? 5.741 5.894 -21.398 1.00 63.69 95 PRO A N 1
ATOM 757 C CA . PRO A 1 95 ? 7.144 5.774 -21.032 1.00 63.69 95 PRO A CA 1
ATOM 758 C C . PRO A 1 95 ? 7.462 6.415 -19.675 1.00 63.69 95 PRO A C 1
ATOM 760 O O . PRO A 1 95 ? 8.484 6.068 -19.078 1.00 63.69 95 PRO A O 1
ATOM 763 N N . ASP A 1 96 ? 6.588 7.294 -19.178 1.00 73.94 96 ASP A N 1
ATOM 764 C CA . ASP A 1 96 ? 6.766 8.010 -17.919 1.00 73.94 96 ASP A CA 1
ATOM 765 C C . ASP A 1 96 ? 6.190 7.240 -16.717 1.00 73.94 96 ASP A C 1
ATOM 767 O O . ASP A 1 96 ? 6.499 7.555 -15.566 1.00 73.94 96 ASP A O 1
ATOM 771 N N . CYS A 1 97 ? 5.389 6.191 -16.949 1.00 87.00 97 CYS A N 1
ATOM 772 C CA . CYS A 1 97 ? 4.824 5.360 -15.887 1.00 87.00 97 CYS A CA 1
ATOM 773 C C . CYS A 1 97 ? 5.449 3.964 -15.873 1.00 87.00 97 CYS A C 1
ATOM 775 O O . CYS A 1 97 ? 5.291 3.167 -16.799 1.00 87.00 97 CYS A O 1
ATOM 777 N N . CYS A 1 98 ? 6.076 3.612 -14.754 1.00 90.81 98 CYS A N 1
ATOM 778 C CA . CYS A 1 98 ? 6.667 2.293 -14.553 1.00 90.81 98 CYS A CA 1
ATOM 779 C C . CYS A 1 98 ? 5.928 1.495 -13.471 1.00 90.81 98 CYS A C 1
ATOM 781 O O . CYS A 1 98 ? 5.251 2.054 -12.610 1.00 90.81 98 CYS A O 1
ATOM 783 N N . TRP A 1 99 ? 6.053 0.169 -13.521 1.00 93.94 99 TRP A N 1
ATOM 784 C CA . TRP A 1 99 ? 5.540 -0.751 -12.509 1.00 93.94 99 TRP A CA 1
ATOM 785 C C . TRP A 1 99 ? 6.549 -1.874 -12.241 1.00 93.94 99 TRP A C 1
ATOM 787 O O . TRP A 1 99 ? 7.132 -2.397 -13.200 1.00 93.94 99 TRP A O 1
ATOM 797 N N . PRO A 1 100 ? 6.752 -2.316 -10.988 1.00 94.31 100 PRO A N 1
ATOM 798 C CA . PRO A 1 100 ? 7.645 -3.431 -10.723 1.00 94.31 100 PRO A CA 1
ATOM 799 C C . PRO A 1 100 ? 7.135 -4.735 -11.341 1.00 94.31 100 PRO A C 1
ATOM 801 O O . PRO A 1 100 ? 5.991 -5.153 -11.157 1.00 94.31 100 PRO A O 1
ATOM 804 N N . SER A 1 101 ? 8.011 -5.443 -12.049 1.00 93.75 101 SER A N 1
ATOM 805 C CA . SER A 1 101 ? 7.672 -6.687 -12.753 1.00 93.75 101 SER A CA 1
ATOM 806 C C . SER A 1 101 ? 7.247 -7.813 -11.810 1.00 93.75 101 SER A C 1
ATOM 808 O O . SER A 1 101 ? 6.537 -8.728 -12.224 1.00 93.75 101 SER A O 1
ATOM 810 N N . LYS A 1 102 ? 7.700 -7.756 -10.553 1.00 92.88 102 LYS A N 1
ATOM 811 C CA . LYS A 1 102 ? 7.439 -8.758 -9.510 1.00 92.88 102 LYS A CA 1
ATOM 812 C C . LYS A 1 102 ? 6.496 -8.256 -8.410 1.00 92.88 102 LYS A C 1
ATOM 814 O O . LYS A 1 102 ? 6.384 -8.947 -7.401 1.00 92.88 102 LYS A O 1
ATOM 819 N N . ALA A 1 103 ? 5.836 -7.111 -8.609 1.00 94.50 103 ALA A N 1
ATOM 820 C CA . ALA A 1 103 ? 4.854 -6.597 -7.660 1.00 94.50 103 ALA A CA 1
ATOM 821 C C . ALA A 1 103 ? 3.774 -7.649 -7.372 1.00 94.50 103 ALA A C 1
ATOM 823 O O . ALA A 1 103 ? 3.325 -8.373 -8.272 1.00 94.50 103 ALA A O 1
ATOM 824 N N . TRP A 1 104 ? 3.343 -7.728 -6.116 1.00 95.44 104 TRP A N 1
ATOM 825 C CA . TRP A 1 104 ? 2.329 -8.684 -5.674 1.00 95.44 104 TRP A CA 1
ATOM 826 C C . TRP A 1 104 ? 0.971 -8.437 -6.344 1.00 95.44 104 TRP A C 1
ATOM 828 O O . TRP A 1 104 ? 0.232 -9.376 -6.660 1.00 95.44 104 TRP A O 1
ATOM 838 N N . HIS A 1 105 ? 0.651 -7.166 -6.582 1.00 95.44 105 HIS A N 1
ATOM 839 C CA . HIS A 1 105 ? -0.578 -6.729 -7.230 1.00 95.44 105 HIS A CA 1
ATOM 840 C C . HIS A 1 105 ? -0.315 -6.144 -8.625 1.00 95.44 105 HIS A C 1
ATOM 842 O O . HIS A 1 105 ? 0.751 -5.602 -8.916 1.00 95.44 105 HIS A O 1
ATOM 848 N N . LYS A 1 106 ? -1.323 -6.245 -9.498 1.00 94.31 106 LYS A N 1
ATOM 849 C CA . LYS A 1 106 ? -1.345 -5.516 -10.772 1.00 94.31 106 LYS A CA 1
ATOM 850 C C . LYS A 1 106 ? -1.668 -4.040 -10.542 1.00 94.31 106 LYS A C 1
ATOM 852 O O . LYS A 1 106 ? -2.308 -3.694 -9.549 1.00 94.31 106 L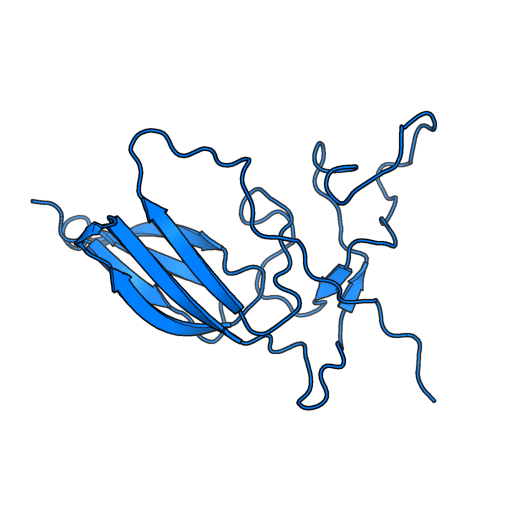YS A O 1
ATOM 857 N N . GLU A 1 107 ? -1.294 -3.219 -11.515 1.00 91.69 107 GLU A N 1
ATOM 858 C CA . GLU A 1 107 ? -1.510 -1.770 -11.590 1.00 91.69 107 GLU A CA 1
ATOM 859 C C . GLU A 1 107 ? -2.950 -1.336 -11.280 1.00 91.69 107 GLU A C 1
ATOM 861 O O . GLU A 1 107 ? -3.182 -0.266 -10.725 1.00 91.69 107 GLU A O 1
ATOM 866 N N . ASP A 1 108 ? -3.931 -2.164 -11.643 1.00 90.88 108 ASP A N 1
ATOM 867 C CA . ASP A 1 108 ? -5.360 -1.877 -11.542 1.00 90.88 108 ASP A CA 1
ATOM 868 C C . ASP A 1 108 ? -6.034 -2.473 -10.295 1.00 90.88 108 ASP A C 1
ATOM 870 O O . ASP A 1 108 ? -7.220 -2.229 -10.068 1.00 90.88 108 ASP A O 1
ATOM 874 N N . TYR A 1 109 ? -5.307 -3.221 -9.456 1.00 93.81 109 TYR A N 1
ATOM 875 C CA . TYR A 1 109 ? -5.898 -4.000 -8.359 1.00 93.81 109 TYR A CA 1
ATOM 876 C C . TYR A 1 109 ? -6.684 -3.138 -7.360 1.00 93.81 109 TYR A C 1
ATOM 878 O O . TYR A 1 109 ? -7.775 -3.512 -6.932 1.00 93.81 109 TYR A O 1
ATOM 886 N N . PHE A 1 110 ? -6.155 -1.963 -7.012 1.00 92.44 110 PHE A N 1
ATOM 887 C CA . PHE A 1 110 ? -6.801 -1.020 -6.091 1.00 92.44 110 PHE A CA 1
ATOM 888 C C . PHE A 1 110 ? -7.678 0.019 -6.808 1.00 92.44 110 PHE A C 1
ATOM 890 O O . PHE A 1 110 ? -8.090 1.013 -6.210 1.00 92.44 110 PHE A O 1
ATOM 897 N N . GLY A 1 111 ? -7.957 -0.191 -8.097 1.00 89.69 111 GLY A N 1
ATOM 898 C CA . GLY A 1 111 ? -8.750 0.707 -8.932 1.00 89.69 111 GLY A CA 1
ATOM 899 C C . GLY A 1 111 ? -8.005 1.952 -9.413 1.00 89.69 111 GLY A C 1
ATOM 900 O O . GLY A 1 111 ? -8.547 2.687 -10.234 1.00 89.69 111 GLY A O 1
ATOM 901 N N . TYR A 1 112 ? -6.774 2.187 -8.952 1.00 88.50 112 TYR A N 1
ATOM 902 C CA . TYR A 1 112 ? -5.918 3.277 -9.406 1.00 88.50 112 TYR A CA 1
ATOM 903 C C . TYR A 1 112 ? -4.467 2.839 -9.549 1.00 88.50 112 TYR A C 1
ATOM 905 O O . TYR A 1 112 ? -3.937 2.176 -8.658 1.00 88.50 112 TYR A O 1
ATOM 913 N N . LEU A 1 113 ? -3.837 3.292 -10.634 1.00 90.44 113 LEU A N 1
ATOM 914 C CA . LEU A 1 113 ? -2.404 3.174 -10.844 1.00 90.44 113 LEU A CA 1
ATOM 915 C C . LEU A 1 113 ? -1.685 4.056 -9.816 1.00 90.44 113 LEU A C 1
ATOM 917 O O . LEU A 1 113 ? -1.853 5.276 -9.798 1.00 90.44 113 LEU A O 1
ATOM 921 N N . PHE A 1 114 ? -0.921 3.424 -8.930 1.00 91.88 114 PHE A N 1
ATOM 922 C CA . PHE A 1 114 ? -0.147 4.112 -7.905 1.00 91.88 114 PHE A CA 1
ATOM 923 C C . PHE A 1 114 ? 1.103 3.303 -7.558 1.00 91.88 114 PHE A C 1
ATOM 925 O O . PHE A 1 114 ? 1.013 2.290 -6.868 1.00 91.88 114 PHE A O 1
ATOM 932 N N . ASP A 1 115 ? 2.251 3.753 -8.053 1.00 94.12 115 ASP A N 1
ATOM 933 C CA . ASP A 1 115 ? 3.576 3.283 -7.658 1.00 94.12 115 ASP A CA 1
ATOM 934 C C . ASP A 1 115 ? 4.120 4.199 -6.554 1.00 94.12 115 ASP A C 1
ATOM 936 O O . ASP A 1 115 ? 4.058 5.424 -6.686 1.00 94.12 115 ASP A O 1
ATOM 940 N N . SER A 1 116 ? 4.640 3.632 -5.461 1.00 94.50 116 SER A N 1
ATOM 941 C CA . SER A 1 116 ? 5.316 4.425 -4.430 1.00 94.50 116 SER A CA 1
ATOM 942 C C . SER A 1 116 ? 6.719 4.853 -4.853 1.00 94.50 116 SER A C 1
ATOM 944 O O . SER A 1 116 ? 7.174 5.892 -4.371 1.00 94.50 116 SER A O 1
ATOM 946 N N . GLY A 1 117 ? 7.405 4.075 -5.698 1.00 90.69 117 GLY A N 1
ATOM 947 C CA . GLY A 1 117 ? 8.756 4.327 -6.209 1.00 90.69 117 GLY A CA 1
ATOM 948 C C . GLY A 1 117 ? 9.891 4.264 -5.174 1.00 90.69 117 GLY A C 1
ATOM 949 O O . GLY A 1 117 ? 10.989 3.834 -5.495 1.00 90.69 117 GLY A O 1
ATOM 950 N N . ASP A 1 118 ? 9.667 4.656 -3.924 1.00 93.00 118 ASP A N 1
ATOM 951 C CA . ASP A 1 118 ? 10.676 4.743 -2.857 1.00 93.00 118 ASP A CA 1
ATOM 952 C C . ASP A 1 118 ? 10.061 4.295 -1.518 1.00 93.00 118 ASP A C 1
ATOM 954 O O . ASP A 1 118 ? 8.843 4.152 -1.370 1.00 93.00 118 ASP A O 1
ATOM 958 N N . ASN A 1 119 ? 10.902 4.098 -0.510 1.00 94.50 119 ASN A N 1
ATOM 959 C CA . ASN A 1 119 ? 10.517 4.001 0.888 1.00 94.50 119 ASN A CA 1
ATOM 960 C C . ASN A 1 119 ? 9.670 5.214 1.284 1.00 94.50 119 ASN A C 1
ATOM 962 O O . ASN A 1 119 ? 10.100 6.365 1.193 1.00 94.50 119 ASN A O 1
ATOM 966 N N . ARG A 1 120 ? 8.456 4.966 1.782 1.00 94.38 120 ARG A N 1
ATOM 967 C CA . ARG A 1 120 ? 7.489 6.042 2.023 1.00 94.38 120 ARG A CA 1
ATOM 968 C C . ARG A 1 120 ? 6.721 5.863 3.315 1.00 94.38 120 ARG A C 1
ATOM 970 O O . ARG A 1 120 ? 6.351 4.752 3.696 1.00 94.38 120 ARG A O 1
ATOM 977 N N . ILE A 1 121 ? 6.412 6.984 3.964 1.00 96.56 121 ILE A N 1
ATOM 978 C CA . ILE A 1 121 ? 5.371 7.034 4.990 1.00 96.56 121 ILE A CA 1
ATOM 979 C C . ILE A 1 121 ? 4.056 7.433 4.319 1.00 96.56 121 ILE A C 1
ATOM 981 O O . ILE A 1 121 ? 3.930 8.542 3.803 1.00 96.56 121 ILE A O 1
ATOM 985 N N . ILE A 1 122 ? 3.070 6.539 4.347 1.00 96.00 122 ILE A N 1
ATOM 986 C CA . ILE A 1 12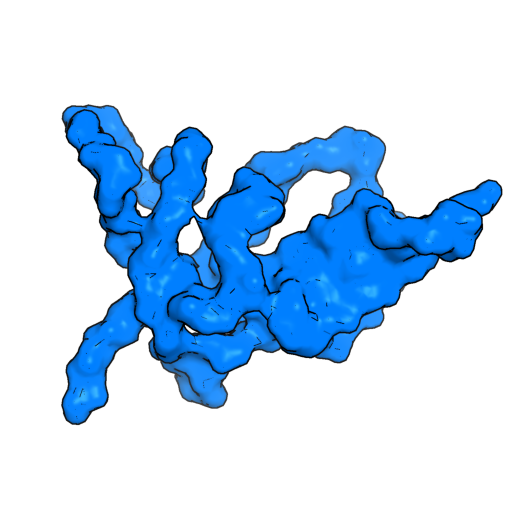2 ? 1.745 6.762 3.760 1.00 96.00 122 ILE A CA 1
ATOM 987 C C . ILE A 1 122 ? 0.745 7.055 4.877 1.00 96.00 122 ILE A C 1
ATOM 989 O O . ILE A 1 122 ? 0.704 6.350 5.886 1.00 96.00 122 ILE A O 1
ATOM 993 N N . ARG A 1 123 ? -0.077 8.093 4.690 1.00 95.75 123 ARG A N 1
ATOM 994 C CA . ARG A 1 123 ? -1.165 8.457 5.604 1.00 95.75 123 ARG A CA 1
ATOM 995 C C . ARG A 1 123 ? -2.516 8.103 4.991 1.00 95.75 123 ARG A C 1
ATOM 997 O O . ARG A 1 123 ? -2.909 8.693 3.989 1.00 95.75 123 ARG A O 1
ATOM 1004 N N . TYR A 1 124 ? -3.269 7.248 5.669 1.00 94.94 124 TYR A N 1
ATOM 1005 C CA . TYR A 1 124 ? -4.652 6.914 5.341 1.00 94.94 124 TYR A CA 1
ATOM 1006 C C . TYR A 1 124 ? -5.583 7.701 6.257 1.00 94.94 124 TYR A C 1
ATOM 1008 O O . TYR A 1 124 ? -5.577 7.496 7.471 1.00 94.94 124 TYR A O 1
ATOM 1016 N N . ALA A 1 125 ? -6.367 8.611 5.683 1.00 93.88 125 ALA A N 1
ATOM 1017 C CA . ALA A 1 125 ? -7.346 9.400 6.422 1.00 93.88 125 ALA A CA 1
ATOM 1018 C C . ALA A 1 125 ? -8.740 8.786 6.274 1.00 93.88 125 ALA A C 1
ATOM 1020 O O . ALA A 1 125 ? -9.258 8.689 5.162 1.00 93.88 125 ALA A O 1
ATOM 1021 N N . PHE A 1 126 ? -9.363 8.416 7.391 1.00 91.88 126 PHE A N 1
ATOM 1022 C CA . PHE A 1 126 ? -10.705 7.840 7.396 1.00 91.88 126 PHE A CA 1
ATOM 1023 C C . PHE A 1 126 ? -11.735 8.958 7.578 1.00 91.88 126 PHE A C 1
ATOM 1025 O O . PHE A 1 126 ? -11.763 9.637 8.607 1.00 91.88 126 PHE A O 1
ATOM 1032 N N . LYS A 1 127 ? -12.562 9.171 6.554 1.00 91.62 127 LYS A N 1
ATOM 1033 C CA . LYS A 1 127 ? -13.566 10.241 6.477 1.00 91.62 127 LYS A CA 1
ATOM 1034 C C 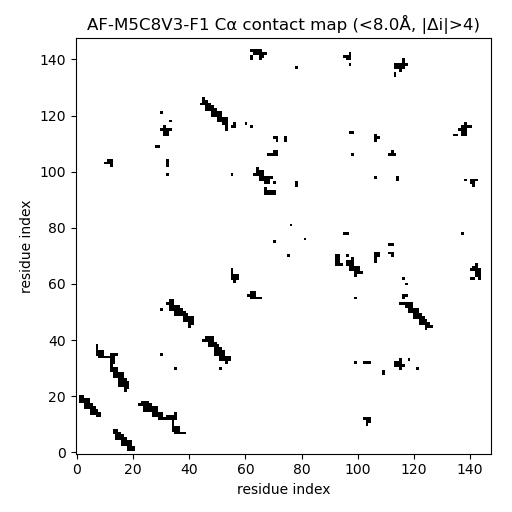. LYS A 1 127 ? -14.910 9.655 6.050 1.00 91.62 127 LYS A C 1
ATOM 1036 O O . LYS A 1 127 ? -14.931 8.589 5.447 1.00 91.62 127 LYS A O 1
ATOM 1041 N N . GLU A 1 128 ? -15.999 10.356 6.360 1.00 90.50 128 GLU A N 1
ATOM 1042 C CA . GLU A 1 128 ? -17.348 9.997 5.897 1.00 90.50 128 GLU A CA 1
ATOM 1043 C C . GLU A 1 128 ? -17.448 10.100 4.367 1.00 90.50 128 GLU A C 1
ATOM 1045 O O . GLU A 1 128 ? -17.841 9.135 3.721 1.00 90.50 128 GLU A O 1
ATOM 1050 N N . ASP A 1 129 ? -16.940 11.203 3.802 1.00 91.69 129 ASP A N 1
ATOM 1051 C CA . ASP A 1 129 ? -16.880 11.453 2.357 1.00 91.69 129 ASP A CA 1
ATOM 1052 C C . ASP A 1 129 ? -15.417 11.536 1.868 1.00 91.69 129 ASP A C 1
ATOM 1054 O O . ASP A 1 129 ? -14.856 12.630 1.712 1.00 91.69 129 ASP A O 1
ATOM 1058 N N . PRO A 1 130 ? -14.720 10.397 1.687 1.00 88.44 130 PRO A N 1
ATOM 1059 C CA . PRO A 1 130 ? -13.373 10.394 1.133 1.00 88.44 130 PRO A CA 1
ATOM 1060 C C . PRO A 1 130 ? -13.404 10.742 -0.362 1.00 88.44 130 PRO A C 1
ATOM 1062 O O . PRO A 1 130 ? -14.266 10.275 -1.101 1.00 88.44 130 PRO A O 1
ATOM 1065 N N . ASN A 1 131 ? -12.423 11.520 -0.828 1.00 87.75 131 ASN A N 1
ATOM 1066 C CA . ASN A 1 131 ? -12.204 11.736 -2.258 1.00 87.75 131 ASN A CA 1
ATOM 1067 C C . ASN A 1 131 ? -11.182 10.702 -2.776 1.00 87.75 131 ASN A C 1
ATOM 1069 O O . ASN A 1 131 ? -9.989 10.875 -2.512 1.00 87.75 131 ASN A O 1
ATOM 1073 N N . PRO A 1 132 ? -11.605 9.651 -3.506 1.00 80.62 132 PRO A N 1
ATOM 1074 C CA . PRO A 1 132 ? -10.707 8.601 -3.991 1.00 80.62 132 PRO A CA 1
ATOM 1075 C C . PRO A 1 132 ? -9.786 9.074 -5.126 1.00 80.62 132 PRO A C 1
ATOM 1077 O O . PRO A 1 132 ? -8.829 8.390 -5.473 1.00 80.62 132 PRO A O 1
ATOM 1080 N N . SER A 1 133 ? -10.048 10.251 -5.701 1.00 81.50 133 SER A N 1
ATOM 1081 C CA . SER A 1 133 ? -9.227 10.851 -6.753 1.00 81.50 133 SER A CA 1
ATOM 1082 C C . SER A 1 133 ? -8.054 11.672 -6.205 1.00 81.50 133 SER A C 1
ATOM 1084 O O . SER A 1 133 ? -7.296 12.247 -6.984 1.00 81.50 133 SER A O 1
ATOM 1086 N N . VAL A 1 134 ? -7.864 11.737 -4.886 1.00 83.81 134 VAL A N 1
ATOM 1087 C CA . VAL A 1 134 ? -6.642 12.290 -4.289 1.00 83.81 134 VAL A CA 1
ATOM 1088 C C . VAL A 1 134 ? -5.701 11.132 -3.988 1.00 83.81 134 VAL A C 1
ATOM 1090 O O . VAL A 1 134 ? -5.945 10.359 -3.064 1.00 83.81 134 VAL A O 1
ATOM 1093 N N . LEU A 1 135 ? -4.629 11.024 -4.769 1.00 84.62 135 LEU A N 1
ATOM 1094 C CA . LEU A 1 135 ? -3.580 10.028 -4.574 1.00 84.62 135 LEU A CA 1
ATOM 1095 C C . LEU A 1 135 ? -2.289 10.697 -4.097 1.00 84.62 135 LEU A C 1
ATOM 1097 O O . LEU A 1 135 ? -2.114 11.903 -4.294 1.00 84.62 135 LEU A O 1
ATOM 1101 N N . PRO A 1 136 ? -1.382 9.939 -3.463 1.00 88.81 136 PRO A N 1
ATOM 1102 C CA . PRO A 1 136 ? -0.011 10.388 -3.294 1.00 88.81 136 PRO A CA 1
ATOM 1103 C C . PRO A 1 136 ? 0.663 10.603 -4.658 1.00 88.81 136 PRO A C 1
ATOM 1105 O O . PRO A 1 136 ? 0.233 10.049 -5.666 1.00 88.81 136 PRO A O 1
ATOM 1108 N N . GLU A 1 137 ? 1.733 11.396 -4.666 1.00 89.75 137 GLU A N 1
ATOM 1109 C CA . GLU A 1 137 ? 2.607 11.567 -5.837 1.00 89.75 137 GLU A CA 1
ATOM 1110 C C . GLU A 1 137 ? 3.069 10.209 -6.383 1.00 89.75 137 GLU A C 1
ATOM 1112 O O . GLU A 1 137 ? 3.397 9.325 -5.585 1.00 89.75 137 GLU A O 1
ATOM 1117 N N . TYR A 1 138 ? 3.075 10.060 -7.706 1.00 90.19 138 TYR A N 1
ATOM 1118 C CA . TYR A 1 138 ? 3.522 8.843 -8.378 1.00 90.19 138 TYR A CA 1
ATOM 1119 C C . TYR A 1 138 ? 5.043 8.661 -8.247 1.00 90.19 138 TYR A C 1
ATOM 1121 O O . TYR A 1 138 ? 5.779 9.641 -8.138 1.00 90.19 138 TYR A O 1
ATOM 1129 N N . GLY A 1 139 ? 5.505 7.412 -8.215 1.00 90.31 139 GLY A N 1
ATOM 1130 C CA . GLY A 1 139 ? 6.923 7.071 -8.146 1.00 90.31 139 GLY A CA 1
ATOM 1131 C C . GLY A 1 139 ? 7.698 7.498 -9.394 1.00 90.31 139 GLY A C 1
ATOM 1132 O O . GLY A 1 139 ? 7.194 7.428 -10.508 1.00 90.31 139 GLY A O 1
ATOM 1133 N N . HIS A 1 140 ? 8.956 7.900 -9.205 1.00 87.75 140 HIS A N 1
ATOM 1134 C CA . HIS A 1 140 ? 9.854 8.347 -10.284 1.00 87.75 140 HIS A CA 1
ATOM 1135 C C . HIS A 1 140 ? 10.788 7.231 -10.776 1.00 87.75 140 HIS A C 1
ATOM 1137 O O . HIS A 1 140 ? 11.911 7.491 -11.212 1.00 87.75 140 HIS A O 1
ATOM 1143 N N . ALA A 1 141 ? 10.369 5.972 -10.627 1.00 89.06 141 ALA A N 1
ATOM 1144 C CA . ALA A 1 141 ? 11.144 4.832 -11.092 1.00 89.06 141 ALA A CA 1
ATOM 1145 C C . ALA A 1 141 ? 11.190 4.806 -12.623 1.00 89.06 141 ALA A C 1
ATOM 1147 O O . ALA A 1 141 ? 10.218 5.147 -13.292 1.00 89.06 141 ALA A O 1
ATOM 1148 N N . THR A 1 142 ? 12.313 4.357 -13.176 1.00 85.94 142 THR A N 1
ATOM 1149 C CA . THR A 1 142 ? 12.484 4.192 -14.624 1.00 85.94 142 THR A CA 1
ATOM 1150 C C . THR A 1 142 ? 12.702 2.726 -14.962 1.00 85.94 142 THR A C 1
ATOM 1152 O O . THR A 1 142 ? 13.244 1.959 -14.160 1.00 85.94 142 THR A O 1
ATOM 1155 N N . VAL A 1 143 ? 12.284 2.316 -16.161 1.00 87.00 143 VAL A N 1
ATOM 1156 C CA . VAL A 1 143 ? 12.691 1.021 -16.711 1.00 87.00 143 VAL A CA 1
ATOM 1157 C C . VAL A 1 143 ? 14.204 1.070 -16.889 1.00 87.00 143 VAL A C 1
ATOM 1159 O O . VAL A 1 143 ? 14.721 1.910 -17.625 1.00 87.00 143 VAL A O 1
ATOM 1162 N N . GLY A 1 144 ? 14.921 0.206 -16.171 1.00 68.50 144 GLY A N 1
ATOM 1163 C CA . GLY A 1 144 ? 16.375 0.167 -16.242 1.00 68.50 144 GLY A CA 1
ATOM 1164 C C . GLY A 1 144 ? 16.837 -0.033 -17.685 1.00 68.50 144 GLY A C 1
ATOM 1165 O O . GLY A 1 144 ? 16.438 -0.993 -18.341 1.00 68.50 144 GLY A O 1
ATOM 1166 N N . GLY A 1 145 ? 17.698 0.859 -18.172 1.00 52.53 145 GLY A N 1
ATOM 1167 C CA . GLY A 1 145 ? 18.569 0.526 -19.291 1.00 52.53 145 GLY A CA 1
ATOM 1168 C C . GLY A 1 145 ? 19.586 -0.504 -18.811 1.00 52.53 145 GLY A C 1
ATOM 1169 O O . GLY A 1 145 ? 20.117 -0.353 -17.710 1.00 52.53 145 GLY A O 1
ATOM 1170 N N . ASP A 1 146 ? 19.844 -1.539 -19.614 1.00 41.75 146 ASP A N 1
ATOM 1171 C CA . ASP A 1 146 ? 20.928 -2.496 -19.383 1.00 41.75 146 ASP A CA 1
ATOM 1172 C C . ASP A 1 146 ? 22.238 -1.733 -19.128 1.00 41.75 146 ASP A C 1
ATOM 1174 O O . ASP A 1 146 ? 22.919 -1.288 -20.056 1.00 41.75 146 ASP A O 1
ATOM 1178 N N . SER A 1 147 ? 22.586 -1.539 -17.859 1.00 41.88 147 SER A N 1
ATOM 1179 C CA . SER A 1 147 ? 23.883 -1.003 -17.473 1.00 41.88 147 SER A CA 1
ATOM 1180 C C . SER A 1 147 ? 24.862 -2.172 -17.505 1.00 41.88 147 SER A C 1
ATOM 1182 O O . SER A 1 147 ? 24.901 -2.988 -16.581 1.00 41.88 147 SER A O 1
ATOM 1184 N N . TRP A 1 148 ? 25.560 -2.290 -18.636 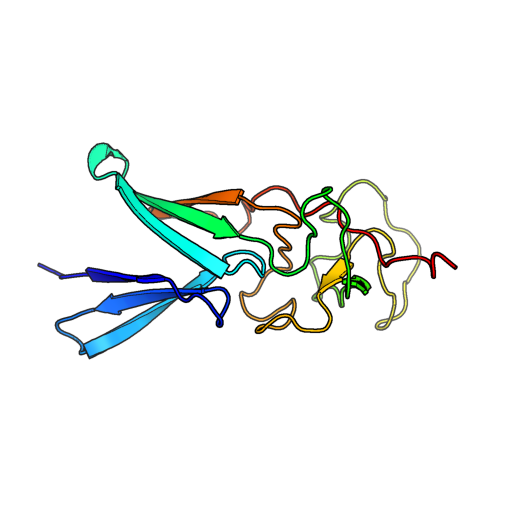1.00 38.03 148 TRP A N 1
ATOM 1185 C CA . TRP A 1 148 ? 26.693 -3.191 -18.859 1.00 38.03 148 TRP A CA 1
ATOM 1186 C C . TRP A 1 148 ? 27.931 -2.753 -18.073 1.00 38.03 148 TRP A C 1
ATOM 1188 O O . TRP A 1 148 ? 28.224 -1.535 -18.051 1.00 38.03 148 TRP A O 1
#

Sequence (148 aa):
MITVVFTGTHKAEQIKVWDVRARACVYELATGNNSVQSLAWDAPNNCLYAATECEHMDRLGNHHDYRYAKIPKGQRGRTEGLEDDEEYDEDDEDPDCCWPSKAWHKEDYFGYLFDSGDNRIIRYAFKEDPNPSVLPEYGHATVGGDSW

Secondary structure (DSSP, 8-state):
---EEEEE-SSSSEEEEEETTTTEEEEEEE-TTPEEEEEEEETTTTEEEEEEE-TTB-TTS-B-SEEE--PPTT-TTTTS-----S---TT---TT-EEETT-SS-TTTTSS-----S-EEEEEE--SS--TT--PPPP---PPP---

Mean predicted aligned error: 7.17 Å

Nearest PDB structures (foldseek):
  6zqf-assembly1_UA  TM=8.948E-01  e=7.548E-02  Saccharomyces cerevisiae S288C
  7klj-assembly1_A  TM=8.369E-01  e=5.289E-02  Homo sapiens
  5aja-assembly1_A  TM=6.514E-01  e=5.612E-02  Homo sapiens
  7sse-assembly1_B  TM=6.689E-01  e=1.631E-01  Homo sapiens
  9bln-assembly1_U  TM=6.061E-01  e=1.224E+00  Homo sapiens

Organism: Thanatephorus cucumeris (strain AG1-IB / isolate 7/3/14) (NCBI:txid1108050)

Radius of gyration: 16.93 Å; Cα contacts (8 Å, |Δi|>4): 271; chains: 1; bounding box: 46×30×50 Å

Foldseek 3Di:
DWDWDWDFAQAQQWIFIDGPVVRDGPDIHHNQLWGFDDWDADVVQRKIKTFTFDPQADPVRAGPQKDFAQAPPPCPCVLDDDDDDDDDDNPDGDQQHIDHPPRNDHCCRVPHRAHPQGGDIDMDGDDPDDDPPDDPRHHRHGHDDPPD

Solvent-accessible surface area (backbone atoms only — not comparable to full-atom values): 9215 Å² total; per-residue (Å²): 138,85,56,74,47,79,46,66,25,65,75,65,26,30,34,43,31,30,36,66,87,77,71,39,80,76,47,78,44,82,45,26,70,14,20,34,77,46,79,47,81,40,74,95,72,43,28,41,38,33,40,30,41,31,86,48,36,49,100,85,69,49,53,48,66,35,32,70,26,73,73,50,91,93,52,77,68,74,90,69,86,65,87,82,87,71,94,73,61,98,79,66,59,46,91,80,40,44,35,57,71,79,44,74,63,62,55,54,71,79,76,51,77,51,38,42,59,46,65,40,79,47,77,48,73,69,58,98,82,69,66,87,86,69,71,78,76,69,32,86,44,54,58,65,71,90,83,125

pLDDT: mean 85.07, std 16.57, range [38.03, 98.12]

InterPro domains:
  IPR011041 Soluble quinoprotein glucose/sorbosone dehydrogenase, beta-propeller domain superfamily [SSF50952] (7-124)